Protein AF-S4PZH6-F1 (afdb_monomer)

pLDDT: mean 84.57, std 12.17, range [47.0, 94.88]

Foldseek 3Di:
DDDDDFQKDQDPVVLAIAGDDDPDPDDQQNVQLRVQSVVCCVPDPDPPDRCPVVSVVCCVPPDDDDPVD

Mean predicted aligned error: 5.39 Å

Organism: NCBI:txid116150

InterPro domains:
  IPR056877 Mediator of RNA polymerase II transcription subunit 14, C-terminal domain [PF25069] (2-66)

Radius of gyration: 12.39 Å; Cα contacts (8 Å, |Δi|>4): 50; chains: 1; bounding box: 34×21×33 Å

Structure (mmCIF, N/CA/C/O backbone):
data_AF-S4PZH6-F1
#
_entry.id   AF-S4PZH6-F1
#
loop_
_atom_site.group_PDB
_atom_site.id
_atom_site.type_symbol
_atom_site.label_atom_id
_atom_site.label_alt_id
_atom_site.label_comp_id
_atom_site.label_asym_id
_atom_site.label_entity_id
_atom_site.label_seq_id
_atom_site.pdbx_PDB_ins_code
_atom_site.Cartn_x
_atom_site.Cartn_y
_atom_site.Cartn_z
_atom_site.occupancy
_atom_site.B_iso_or_equiv
_atom_site.auth_seq_id
_atom_site.auth_comp_id
_atom_site.auth_asym_id
_atom_site.auth_atom_id
_atom_site.pdbx_PDB_model_num
ATOM 1 N N . GLU A 1 1 ? -10.380 -11.111 19.000 1.00 50.94 1 GLU A N 1
ATOM 2 C CA . GLU A 1 1 ? -9.558 -11.474 17.829 1.00 50.94 1 GLU A CA 1
ATOM 3 C C . GLU A 1 1 ? -9.687 -10.356 16.811 1.00 50.94 1 GLU A C 1
ATOM 5 O O . GLU A 1 1 ? -10.773 -10.158 16.285 1.00 50.94 1 GLU A O 1
ATOM 10 N N . THR A 1 2 ? -8.642 -9.553 16.616 1.00 69.75 2 THR A N 1
ATOM 11 C CA . THR A 1 2 ? -8.694 -8.411 15.691 1.00 69.75 2 THR A CA 1
ATOM 12 C C . THR A 1 2 ? -8.057 -8.844 14.380 1.00 69.75 2 THR A C 1
ATOM 14 O O . THR A 1 2 ? -6.836 -8.889 14.266 1.00 69.75 2 THR A O 1
ATOM 17 N N . GLN A 1 3 ? -8.885 -9.244 13.419 1.00 77.12 3 GLN A N 1
ATOM 18 C CA . GLN A 1 3 ? -8.450 -9.621 12.077 1.00 77.12 3 GLN A CA 1
ATOM 19 C C . GLN A 1 3 ? -8.892 -8.535 11.095 1.00 77.12 3 GLN A C 1
ATOM 21 O O . GLN A 1 3 ? -10.027 -8.069 11.158 1.00 77.12 3 GLN A O 1
ATOM 26 N N . LEU A 1 4 ? -7.995 -8.138 10.193 1.00 81.06 4 LEU A N 1
ATOM 27 C CA . LEU A 1 4 ? -8.266 -7.161 9.141 1.00 81.06 4 LEU A CA 1
ATOM 28 C C . LEU A 1 4 ? -8.026 -7.824 7.785 1.00 81.06 4 LEU A C 1
ATOM 30 O O . LEU A 1 4 ? -6.922 -8.291 7.509 1.00 81.06 4 LEU A O 1
ATOM 34 N N . LEU A 1 5 ? -9.056 -7.860 6.942 1.00 86.81 5 LEU A N 1
ATOM 35 C CA . LEU A 1 5 ? -8.967 -8.404 5.589 1.00 86.81 5 LEU A CA 1
ATOM 36 C C . LEU A 1 5 ? -8.886 -7.249 4.590 1.00 86.81 5 LEU A C 1
ATOM 38 O O . LEU A 1 5 ? -9.829 -6.473 4.452 1.00 86.81 5 LEU A O 1
ATOM 42 N N . LEU A 1 6 ? -7.750 -7.140 3.899 1.00 88.75 6 LEU A N 1
ATOM 43 C CA . LEU A 1 6 ? -7.475 -6.068 2.944 1.00 88.75 6 LEU A CA 1
ATOM 44 C C . LEU A 1 6 ? -7.414 -6.629 1.523 1.00 88.75 6 LEU A C 1
ATOM 46 O O . LEU A 1 6 ? -6.486 -7.374 1.204 1.00 88.75 6 LEU A O 1
ATOM 50 N N . PRO A 1 7 ? -8.367 -6.278 0.648 1.00 89.44 7 PRO A N 1
ATOM 51 C CA . PRO A 1 7 ? -8.285 -6.669 -0.745 1.00 89.44 7 PRO A CA 1
ATOM 52 C C . PRO A 1 7 ? -7.311 -5.716 -1.448 1.00 89.44 7 PRO A C 1
ATOM 54 O O . PRO A 1 7 ? -7.646 -4.558 -1.681 1.00 89.44 7 PRO A O 1
ATOM 57 N N . LEU A 1 8 ? -6.094 -6.176 -1.743 1.00 92.75 8 LEU A N 1
ATOM 58 C CA . LEU A 1 8 ? -5.038 -5.382 -2.384 1.00 92.75 8 LEU A CA 1
ATOM 59 C C . LEU A 1 8 ? -4.869 -5.773 -3.856 1.00 92.75 8 LEU A C 1
ATOM 61 O O . LEU A 1 8 ? -4.911 -6.951 -4.201 1.00 92.75 8 LEU A O 1
ATOM 65 N N . VAL A 1 9 ? -4.626 -4.780 -4.710 1.00 93.62 9 VAL A N 1
ATOM 66 C CA . VAL A 1 9 ? -4.235 -4.942 -6.115 1.00 93.62 9 VAL A CA 1
ATOM 67 C C . VAL A 1 9 ? -2.879 -4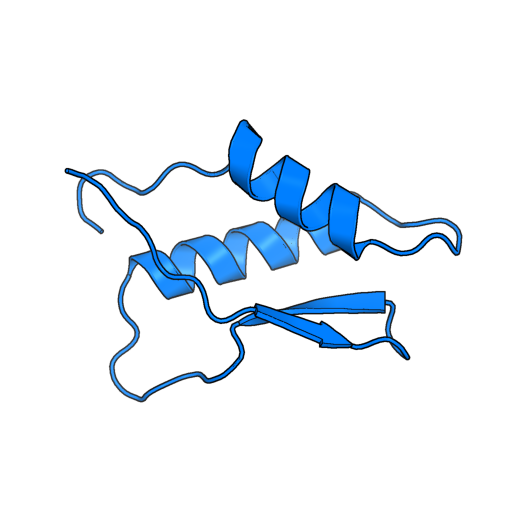.294 -6.310 1.00 93.62 9 VAL A C 1
ATOM 69 O O . VAL A 1 9 ? -2.691 -3.128 -5.968 1.00 93.62 9 VAL A O 1
ATOM 72 N N . TYR A 1 10 ? -1.954 -5.057 -6.883 1.00 94.31 10 TYR A N 1
ATOM 73 C CA . TYR A 1 10 ? -0.673 -4.568 -7.368 1.00 94.31 10 TYR A CA 1
ATOM 74 C C . TYR A 1 10 ? -0.741 -4.430 -8.889 1.00 94.31 10 TYR A C 1
ATOM 76 O O . TYR A 1 10 ? -0.946 -5.415 -9.600 1.00 94.31 10 TYR A O 1
ATOM 84 N N . ASP A 1 11 ? -0.591 -3.204 -9.377 1.00 93.25 11 ASP A N 1
ATOM 85 C CA . ASP A 1 11 ? -0.434 -2.914 -10.795 1.00 93.25 11 ASP A CA 1
ATOM 86 C C . ASP A 1 11 ? 1.048 -3.020 -11.166 1.00 93.25 11 ASP A C 1
ATOM 88 O O . ASP A 1 11 ? 1.879 -2.207 -10.758 1.00 93.25 11 ASP A O 1
ATOM 92 N N . VAL A 1 12 ? 1.368 -4.044 -11.955 1.00 92.75 12 VAL A N 1
ATOM 93 C CA . VAL A 1 12 ? 2.733 -4.359 -12.392 1.00 92.75 12 VAL A CA 1
ATOM 94 C C . VAL A 1 12 ? 3.288 -3.295 -13.342 1.00 92.75 12 VAL A C 1
ATOM 96 O O . VAL A 1 12 ? 4.495 -3.081 -13.366 1.00 92.75 12 VAL A O 1
ATOM 99 N N . GLN A 1 13 ? 2.434 -2.630 -14.127 1.00 92.69 13 GLN A N 1
ATOM 100 C CA . GLN A 1 13 ? 2.881 -1.641 -15.110 1.00 92.69 13 GLN A CA 1
ATOM 101 C C . GLN A 1 13 ? 3.302 -0.339 -14.434 1.00 92.69 13 GLN A C 1
ATOM 103 O O . GLN A 1 13 ? 4.330 0.235 -14.786 1.00 92.69 13 GLN A O 1
ATOM 108 N N . SER A 1 14 ? 2.514 0.115 -13.459 1.00 91.81 14 SER A N 1
ATOM 109 C CA . SER A 1 14 ? 2.792 1.342 -12.707 1.00 91.81 14 SER A CA 1
ATOM 110 C C . SER A 1 14 ? 3.616 1.112 -11.439 1.00 91.81 14 SER A C 1
ATOM 112 O O . SER A 1 14 ? 4.033 2.082 -10.810 1.00 91.81 14 SER A O 1
ATOM 114 N N . ASN A 1 15 ? 3.871 -0.152 -11.076 1.00 92.75 15 ASN A N 1
ATOM 115 C CA . ASN A 1 15 ? 4.526 -0.544 -9.830 1.00 92.75 15 ASN A CA 1
ATOM 116 C C . ASN A 1 15 ? 3.857 0.125 -8.615 1.00 92.75 15 ASN A C 1
ATOM 118 O O . ASN A 1 15 ? 4.510 0.740 -7.771 1.00 92.75 15 ASN A O 1
ATOM 122 N N . ALA A 1 16 ? 2.527 0.038 -8.562 1.00 92.06 16 ALA A N 1
ATOM 123 C CA . ALA A 1 16 ? 1.697 0.696 -7.559 1.00 92.06 16 ALA A CA 1
ATOM 124 C C . ALA A 1 16 ? 0.736 -0.296 -6.894 1.00 92.06 16 ALA A C 1
ATOM 126 O O . ALA A 1 16 ? 0.296 -1.267 -7.508 1.00 92.06 16 ALA A O 1
ATOM 127 N N . MET A 1 17 ? 0.394 -0.050 -5.627 1.00 93.25 17 MET A N 1
ATOM 128 C CA . MET A 1 17 ? -0.529 -0.883 -4.854 1.00 93.25 17 MET A CA 1
ATOM 129 C C . MET A 1 17 ? -1.727 -0.061 -4.376 1.00 93.25 17 MET A C 1
ATOM 131 O O . MET A 1 17 ? -1.573 1.066 -3.911 1.00 93.25 17 MET A O 1
ATOM 135 N N . GLN A 1 18 ? -2.924 -0.636 -4.475 1.00 92.19 18 GLN A N 1
ATOM 136 C CA . GLN A 1 18 ? -4.188 0.002 -4.099 1.00 92.19 18 GLN A CA 1
ATOM 137 C C . GLN A 1 18 ? -5.203 -1.013 -3.553 1.00 92.19 18 GLN A C 1
ATOM 139 O O . GLN A 1 18 ? -5.000 -2.220 -3.657 1.00 92.19 18 GLN A O 1
ATOM 144 N N . ILE A 1 19 ? -6.316 -0.533 -2.989 1.00 91.75 19 ILE A N 1
ATOM 145 C CA . ILE A 1 19 ? -7.450 -1.381 -2.581 1.00 91.75 19 ILE A CA 1
ATOM 146 C C . ILE A 1 19 ? -8.235 -1.859 -3.819 1.00 91.75 19 ILE A C 1
ATOM 148 O O . ILE A 1 19 ? -8.543 -1.050 -4.693 1.00 91.75 19 ILE A O 1
ATOM 152 N N . ALA A 1 20 ? -8.578 -3.151 -3.872 1.00 85.75 20 ALA A N 1
ATOM 153 C CA . ALA A 1 20 ? -9.064 -3.850 -5.064 1.00 85.75 20 ALA A CA 1
ATOM 154 C C . ALA A 1 20 ? -10.447 -3.420 -5.562 1.00 85.75 20 ALA A C 1
ATOM 156 O O . ALA A 1 20 ? -10.697 -3.476 -6.757 1.00 85.75 20 ALA A O 1
ATOM 157 N N . GLU A 1 21 ? -11.350 -2.975 -4.693 1.00 70.75 21 GLU A N 1
ATOM 158 C CA . GLU A 1 21 ? -12.690 -2.537 -5.088 1.00 70.75 21 GLU A CA 1
ATOM 159 C C . GLU A 1 21 ? -13.191 -1.492 -4.088 1.00 70.75 21 GLU A C 1
ATOM 161 O O . GLU A 1 21 ? -13.235 -1.735 -2.879 1.00 70.75 21 GLU A O 1
ATOM 166 N N . ARG A 1 22 ? -13.587 -0.309 -4.571 1.00 62.41 22 ARG A N 1
ATOM 167 C CA . ARG A 1 22 ? -14.2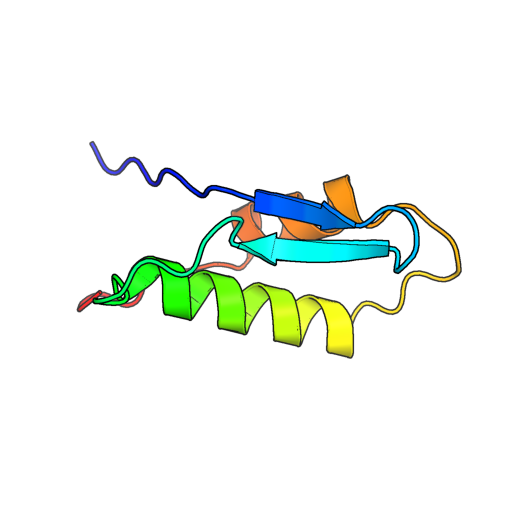50 0.709 -3.744 1.00 62.41 22 ARG A CA 1
ATOM 168 C C . ARG A 1 22 ? -15.741 0.388 -3.686 1.00 62.41 22 ARG A C 1
ATOM 170 O O . ARG A 1 22 ? -16.497 0.889 -4.508 1.00 62.41 22 ARG A O 1
ATOM 177 N N . ARG A 1 23 ? -16.175 -0.455 -2.745 1.00 58.50 23 ARG A N 1
ATOM 178 C CA . ARG A 1 23 ? -17.618 -0.634 -2.507 1.00 58.50 23 ARG A CA 1
ATOM 179 C C . ARG A 1 23 ? -18.231 0.676 -2.005 1.00 58.50 23 ARG A C 1
ATOM 181 O O . ARG A 1 23 ? -17.620 1.387 -1.203 1.00 58.50 23 ARG A O 1
ATOM 188 N N . GLU A 1 24 ? -19.423 0.995 -2.500 1.00 47.00 24 GLU A N 1
ATOM 189 C CA . GLU A 1 24 ? -20.226 2.127 -2.037 1.00 47.00 24 GLU A CA 1
ATOM 190 C C . GLU A 1 24 ? -20.574 1.922 -0.550 1.00 47.00 24 GLU A C 1
ATOM 192 O O . GLU A 1 24 ? -21.112 0.883 -0.174 1.00 47.00 24 GLU A O 1
ATOM 197 N N . GLY A 1 25 ? -20.187 2.879 0.305 1.00 56.88 25 GLY A N 1
ATOM 198 C CA . GLY A 1 25 ? -20.236 2.762 1.773 1.00 56.88 25 GLY A CA 1
ATOM 199 C C . GLY A 1 25 ? -18.875 2.452 2.411 1.00 56.88 25 GLY A C 1
ATOM 200 O O . GLY A 1 25 ? -18.742 1.470 3.137 1.00 56.88 25 GLY A O 1
ATOM 201 N N . GLN A 1 26 ? -17.850 3.261 2.103 1.00 61.53 26 GLN A N 1
ATOM 202 C CA . GLN A 1 26 ? -16.455 3.055 2.519 1.00 61.53 26 GLN A CA 1
ATOM 203 C C . GLN A 1 26 ? -16.320 2.797 4.022 1.00 61.53 26 GLN A C 1
ATOM 205 O O . GLN A 1 26 ? -16.454 3.700 4.843 1.00 61.53 26 GLN A O 1
ATOM 210 N N . GLN A 1 27 ? -15.989 1.550 4.348 1.00 77.69 27 GLN A N 1
ATOM 211 C CA . GLN A 1 27 ? -15.527 1.147 5.667 1.00 77.69 27 GLN A CA 1
ATOM 212 C C . GLN A 1 27 ? -14.321 2.026 6.070 1.00 77.69 27 GLN A C 1
ATOM 214 O O . GLN A 1 27 ? -13.366 2.112 5.283 1.00 77.69 27 GLN A O 1
ATOM 219 N N . PRO A 1 28 ? -14.322 2.669 7.252 1.00 81.81 28 PRO A N 1
ATOM 220 C CA . PRO A 1 28 ? -13.295 3.647 7.628 1.00 81.81 28 PRO A CA 1
ATOM 221 C C . PRO A 1 28 ? -11.871 3.078 7.582 1.00 81.81 28 PRO A C 1
ATOM 223 O O . PRO A 1 28 ? -10.937 3.745 7.130 1.00 81.81 28 PRO A O 1
ATOM 226 N N . HIS A 1 29 ? -11.712 1.803 7.942 1.00 83.12 29 HIS A N 1
ATOM 227 C CA . HIS A 1 29 ? -10.434 1.099 7.866 1.00 83.12 29 HIS A CA 1
ATOM 228 C C . HIS A 1 29 ? -9.870 0.991 6.439 1.00 83.12 29 HIS A C 1
ATOM 230 O O . HIS A 1 29 ? -8.668 1.164 6.244 1.00 83.12 29 HIS A O 1
ATOM 236 N N . LEU A 1 30 ? -10.708 0.761 5.420 1.00 87.56 30 LEU A N 1
ATOM 237 C CA . LEU A 1 30 ? -10.251 0.683 4.024 1.00 87.56 30 LEU A CA 1
ATOM 238 C C . LEU A 1 30 ? -9.799 2.050 3.504 1.00 87.56 30 LEU A C 1
ATOM 240 O O . LEU A 1 30 ? -8.842 2.136 2.731 1.00 87.56 30 LEU A O 1
ATOM 244 N N . LEU A 1 31 ? -10.463 3.123 3.943 1.00 86.94 31 LEU A N 1
ATOM 245 C CA . LEU A 1 31 ? -10.049 4.485 3.620 1.00 86.94 31 LEU A CA 1
ATOM 246 C C . LEU A 1 31 ? -8.688 4.807 4.248 1.00 86.94 31 LEU A C 1
ATOM 248 O O . LEU A 1 31 ? -7.818 5.340 3.556 1.00 86.94 31 LEU A O 1
ATOM 252 N N . 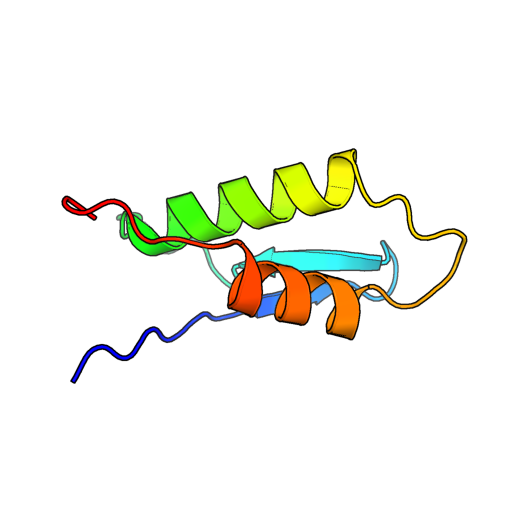ALA A 1 32 ? -8.487 4.435 5.514 1.00 89.56 32 ALA A N 1
ATOM 253 C CA . ALA A 1 32 ? -7.222 4.628 6.216 1.00 89.56 32 ALA A CA 1
ATOM 254 C C . ALA A 1 32 ? -6.065 3.889 5.519 1.00 89.56 32 ALA A C 1
ATOM 256 O O . ALA A 1 32 ? -5.027 4.493 5.249 1.00 89.56 32 ALA A O 1
ATOM 257 N N . VAL A 1 33 ? -6.264 2.623 5.131 1.00 91.31 33 VAL A N 1
ATOM 258 C CA . VAL A 1 33 ? -5.260 1.852 4.373 1.00 91.31 33 VAL A CA 1
ATOM 259 C C . VAL A 1 33 ? -4.959 2.496 3.021 1.00 91.31 33 VAL A C 1
ATOM 261 O O . VAL A 1 33 ? -3.799 2.620 2.639 1.00 91.31 33 VAL A O 1
ATOM 264 N N . ASN A 1 34 ? -5.979 2.952 2.292 1.00 90.75 34 ASN A N 1
ATOM 265 C CA . ASN A 1 34 ? -5.774 3.611 1.002 1.00 90.75 34 ASN A CA 1
ATOM 266 C C . ASN A 1 34 ? -4.976 4.921 1.142 1.00 90.75 34 ASN A C 1
ATOM 268 O O . ASN A 1 34 ? -4.109 5.212 0.322 1.00 90.75 34 ASN A O 1
ATOM 272 N N . MET A 1 35 ? -5.241 5.713 2.186 1.00 91.25 35 MET A N 1
ATOM 273 C CA . MET A 1 35 ? -4.444 6.907 2.487 1.00 91.25 35 MET A CA 1
ATOM 274 C C . MET A 1 35 ? -2.994 6.552 2.834 1.00 91.25 35 MET A C 1
ATOM 276 O O . MET A 1 35 ? -2.077 7.240 2.386 1.00 91.25 35 MET A O 1
ATOM 280 N N . HIS A 1 36 ? -2.787 5.471 3.587 1.00 93.94 36 HIS A N 1
ATOM 281 C CA . HIS A 1 36 ? -1.459 4.968 3.936 1.00 93.94 36 HIS A CA 1
ATOM 282 C C . HIS A 1 36 ? -0.661 4.557 2.693 1.00 93.94 36 HIS A C 1
ATOM 284 O O . HIS A 1 36 ? 0.448 5.040 2.491 1.00 93.94 36 HIS A O 1
ATOM 290 N N . LEU A 1 37 ? -1.258 3.757 1.804 1.00 93.81 37 LEU A N 1
ATOM 291 C CA . LEU A 1 37 ? -0.630 3.319 0.551 1.00 93.81 37 LEU A CA 1
ATOM 292 C C . LEU A 1 37 ? -0.269 4.489 -0.378 1.00 93.81 37 LEU A C 1
ATOM 294 O O . LEU A 1 37 ? 0.786 4.468 -1.010 1.00 93.81 37 LEU A O 1
ATOM 298 N N . LYS A 1 38 ? -1.102 5.538 -0.432 1.00 92.62 38 LYS A N 1
ATOM 299 C CA . LYS A 1 38 ? -0.782 6.757 -1.192 1.00 92.62 38 LYS A CA 1
ATOM 300 C C . LYS A 1 38 ? 0.444 7.475 -0.640 1.00 92.62 38 LYS A C 1
ATOM 302 O O . LYS A 1 38 ? 1.344 7.796 -1.406 1.00 92.62 38 LYS A O 1
ATOM 307 N N . ARG A 1 39 ? 0.508 7.669 0.682 1.00 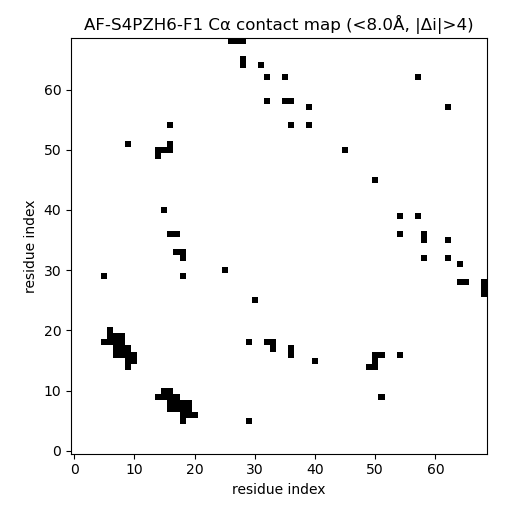93.94 39 ARG A N 1
ATOM 308 C CA . ARG A 1 39 ? 1.688 8.261 1.333 1.00 93.94 39 ARG A CA 1
ATOM 309 C C . ARG A 1 39 ? 2.929 7.410 1.095 1.00 93.94 39 ARG A C 1
ATOM 311 O O . ARG A 1 39 ? 3.977 7.946 0.759 1.00 93.94 39 ARG A O 1
ATOM 318 N N . PHE A 1 40 ? 2.812 6.088 1.215 1.00 93.88 40 PHE A N 1
ATOM 319 C CA . PHE A 1 40 ? 3.914 5.183 0.910 1.00 93.88 40 PHE A CA 1
ATOM 320 C C . PHE A 1 40 ? 4.460 5.432 -0.504 1.00 93.88 40 PHE A C 1
ATOM 322 O O . PHE A 1 40 ? 5.664 5.624 -0.646 1.00 93.88 40 PHE A O 1
ATOM 329 N N . ALA A 1 41 ? 3.592 5.509 -1.517 1.00 91.81 41 ALA A N 1
ATOM 330 C CA . ALA A 1 41 ? 3.992 5.745 -2.905 1.00 91.81 41 ALA A CA 1
ATOM 331 C C . ALA A 1 41 ? 4.632 7.129 -3.142 1.00 91.81 41 ALA A C 1
ATOM 333 O O . ALA A 1 41 ? 5.506 7.259 -3.996 1.00 91.81 41 ALA A O 1
ATOM 334 N N . GLU A 1 42 ? 4.228 8.156 -2.388 1.00 90.81 42 GLU A N 1
ATOM 335 C CA . GLU A 1 42 ? 4.808 9.505 -2.476 1.00 90.81 42 GLU A CA 1
ATOM 336 C C . GLU A 1 42 ? 6.253 9.560 -1.952 1.00 90.81 42 GLU A C 1
ATOM 338 O O . GLU A 1 42 ? 7.097 10.235 -2.544 1.00 90.81 42 GLU A O 1
ATOM 343 N N . PHE A 1 43 ? 6.549 8.847 -0.859 1.00 87.69 43 PHE A N 1
ATOM 344 C CA . PHE A 1 43 ? 7.846 8.927 -0.171 1.00 87.69 43 PHE A CA 1
ATOM 345 C C . PHE A 1 43 ? 8.796 7.761 -0.468 1.00 87.69 43 PHE A C 1
ATOM 347 O O . PHE A 1 43 ? 10.003 7.902 -0.285 1.00 87.69 43 PHE A O 1
ATOM 354 N N . ASN A 1 44 ? 8.287 6.624 -0.946 1.00 81.38 44 ASN A N 1
ATOM 355 C CA . ASN A 1 44 ? 9.087 5.457 -1.310 1.00 81.38 44 ASN A CA 1
ATOM 356 C C . ASN A 1 44 ? 9.116 5.312 -2.828 1.00 81.38 44 ASN A C 1
ATOM 358 O O . ASN A 1 44 ? 8.473 4.434 -3.407 1.00 81.38 44 ASN A O 1
ATOM 362 N N . GLN A 1 45 ? 9.886 6.187 -3.477 1.00 70.44 45 GLN A N 1
ATOM 363 C CA . GLN A 1 45 ? 10.198 6.019 -4.889 1.00 70.44 45 GLN A CA 1
ATOM 364 C C . GLN A 1 45 ? 11.075 4.783 -5.049 1.00 70.44 45 GLN A C 1
ATOM 366 O O . GLN A 1 45 ? 12.273 4.795 -4.776 1.00 70.44 45 GLN A O 1
ATOM 371 N N . SER A 1 46 ? 10.457 3.695 -5.486 1.00 70.94 46 SER A N 1
ATOM 372 C CA . SER A 1 46 ? 11.205 2.533 -5.914 1.00 70.94 46 SER A CA 1
ATOM 373 C C . SER A 1 46 ? 11.969 2.879 -7.195 1.00 70.94 46 SER A C 1
AT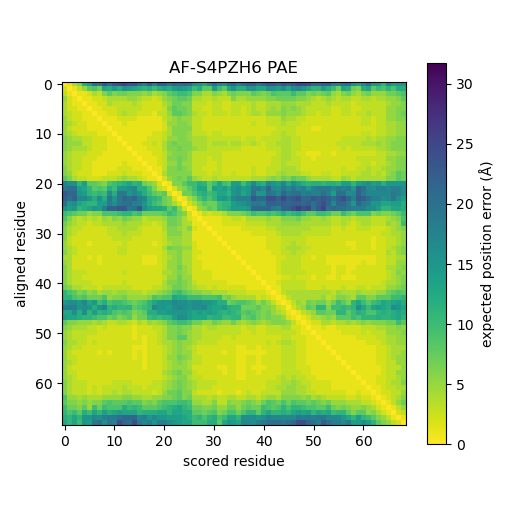OM 375 O O . SER A 1 46 ? 11.370 3.163 -8.234 1.00 70.94 46 SER A O 1
ATOM 377 N N . HIS A 1 47 ? 13.298 2.833 -7.135 1.00 78.19 47 HIS A N 1
ATOM 378 C CA . HIS A 1 47 ? 14.182 3.006 -8.288 1.00 78.19 47 HIS A CA 1
ATOM 379 C C . HIS A 1 47 ? 14.180 1.757 -9.195 1.00 78.19 47 HIS A C 1
ATOM 381 O O . HIS A 1 47 ? 15.222 1.167 -9.462 1.00 78.19 47 HIS A O 1
ATOM 387 N N . GLY A 1 48 ? 13.000 1.341 -9.667 1.00 79.69 48 GLY A N 1
ATOM 388 C CA . GLY A 1 48 ? 12.822 0.199 -10.574 1.00 79.69 48 GLY A CA 1
ATOM 389 C C . GLY A 1 48 ? 12.645 -1.167 -9.899 1.00 79.69 48 GLY A C 1
ATOM 390 O O . GLY A 1 48 ? 12.607 -2.182 -10.589 1.00 79.69 48 GLY A O 1
ATOM 391 N N . GLU A 1 49 ? 12.505 -1.221 -8.575 1.00 88.69 49 GLU A N 1
ATOM 392 C CA . GLU A 1 49 ? 12.264 -2.453 -7.813 1.00 88.69 49 GLU A CA 1
ATOM 393 C C . GLU A 1 49 ? 10.766 -2.715 -7.578 1.00 88.69 49 GLU A C 1
ATOM 395 O O . GLU A 1 49 ? 9.962 -1.796 -7.442 1.00 88.69 49 GLU A O 1
ATOM 400 N N . CYS A 1 50 ? 10.355 -3.975 -7.469 1.00 92.56 50 CYS A N 1
ATOM 401 C CA . CYS A 1 50 ? 8.964 -4.312 -7.150 1.00 92.56 50 CYS A CA 1
ATOM 402 C C . CYS A 1 50 ? 8.571 -3.817 -5.743 1.00 92.56 50 CYS A C 1
ATOM 404 O O . CYS A 1 50 ? 9.194 -4.203 -4.752 1.00 92.56 50 CYS A O 1
ATOM 406 N N . ILE A 1 51 ? 7.501 -3.020 -5.631 1.00 94.12 51 ILE A N 1
ATOM 407 C CA . ILE A 1 51 ? 7.059 -2.463 -4.336 1.00 94.12 51 ILE A CA 1
ATOM 408 C C . ILE A 1 51 ? 6.203 -3.414 -3.492 1.00 94.12 51 ILE A C 1
ATOM 410 O O . ILE A 1 51 ? 5.842 -3.063 -2.370 1.00 94.12 51 ILE A O 1
ATOM 414 N N . LEU A 1 52 ? 5.845 -4.596 -4.006 1.00 93.62 52 LEU A N 1
ATOM 415 C CA . LEU A 1 52 ? 4.846 -5.462 -3.371 1.00 93.62 52 LEU A CA 1
ATOM 416 C C . LEU A 1 52 ? 5.228 -5.827 -1.931 1.00 93.62 52 LEU A C 1
ATOM 418 O O . LEU A 1 52 ? 4.417 -5.682 -1.020 1.00 93.62 52 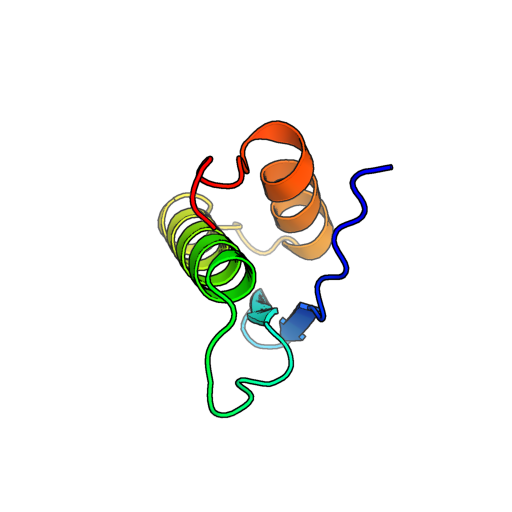LEU A O 1
ATOM 422 N N . TRP A 1 53 ? 6.476 -6.246 -1.711 1.00 93.69 53 TRP A N 1
ATOM 423 C CA . TRP A 1 53 ? 6.982 -6.527 -0.367 1.00 93.69 53 TRP A CA 1
ATOM 424 C C . TRP A 1 53 ? 7.148 -5.257 0.490 1.00 93.69 53 TRP A C 1
ATOM 426 O O . TRP A 1 53 ? 6.609 -5.238 1.598 1.00 93.69 53 TRP A O 1
ATOM 436 N N . PRO A 1 54 ? 7.827 -4.189 0.016 1.00 94.44 54 PRO A N 1
ATOM 437 C CA . PRO A 1 54 ? 7.937 -2.928 0.748 1.00 94.44 54 PRO A CA 1
ATOM 438 C C . PRO A 1 54 ? 6.602 -2.354 1.235 1.00 94.44 54 PRO A C 1
ATOM 440 O O . PRO A 1 54 ? 6.496 -2.010 2.408 1.00 94.44 54 PRO A O 1
ATOM 443 N N . ALA A 1 55 ? 5.576 -2.312 0.380 1.00 94.19 55 ALA A N 1
ATOM 444 C CA . ALA A 1 55 ? 4.266 -1.760 0.720 1.00 94.19 55 ALA A CA 1
ATOM 445 C C . ALA A 1 55 ? 3.539 -2.598 1.785 1.00 94.19 55 ALA A C 1
ATOM 447 O O . ALA A 1 55 ? 2.974 -2.051 2.730 1.00 94.19 55 ALA A O 1
ATOM 448 N N . VAL A 1 56 ? 3.589 -3.932 1.682 1.00 94.31 56 VAL A N 1
ATOM 449 C CA . VAL A 1 56 ? 2.991 -4.825 2.692 1.00 94.31 56 VAL A CA 1
ATOM 450 C C . VAL A 1 56 ? 3.746 -4.740 4.016 1.00 94.31 56 VAL A C 1
ATOM 452 O O . VAL A 1 56 ? 3.128 -4.670 5.076 1.00 94.31 56 VAL A O 1
ATOM 455 N N . ARG A 1 57 ? 5.081 -4.711 3.977 1.00 94.75 57 ARG A N 1
ATOM 456 C CA . ARG A 1 57 ? 5.906 -4.538 5.176 1.00 94.75 57 ARG A CA 1
ATOM 457 C C . ARG A 1 57 ? 5.607 -3.206 5.861 1.00 94.75 57 ARG A C 1
ATOM 459 O O . ARG A 1 57 ? 5.495 -3.169 7.082 1.00 94.75 57 ARG A O 1
ATOM 466 N N . ASP A 1 58 ? 5.486 -2.137 5.084 1.00 94.88 58 ASP A N 1
ATOM 467 C CA . ASP A 1 58 ? 5.160 -0.808 5.588 1.00 94.88 58 ASP A CA 1
ATOM 468 C C . ASP A 1 58 ? 3.775 -0.776 6.247 1.00 94.88 58 ASP A C 1
ATOM 470 O O . ASP A 1 58 ? 3.653 -0.274 7.360 1.00 94.88 58 ASP A O 1
ATOM 474 N N . LEU A 1 59 ? 2.764 -1.414 5.647 1.00 93.50 59 LEU A N 1
ATOM 475 C CA . LEU A 1 59 ? 1.464 -1.605 6.297 1.00 93.50 59 LEU A CA 1
ATOM 476 C C . LEU A 1 59 ? 1.610 -2.347 7.634 1.00 93.50 59 LEU A C 1
ATOM 478 O O . LEU A 1 59 ? 1.123 -1.881 8.653 1.00 93.50 59 LEU A O 1
ATOM 482 N N . LEU A 1 60 ? 2.314 -3.476 7.675 1.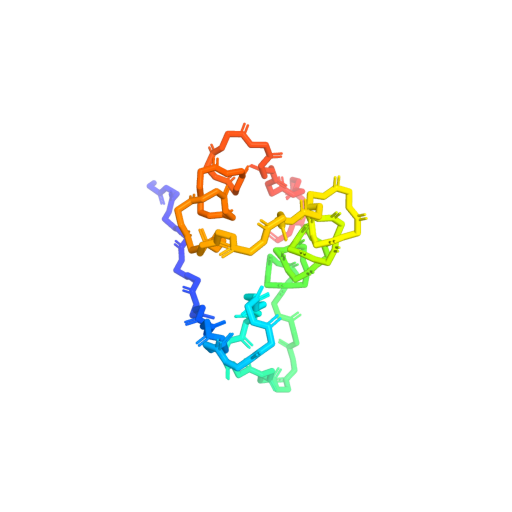00 92.75 60 LEU A N 1
ATOM 483 C CA . LEU A 1 60 ? 2.423 -4.275 8.902 1.00 92.75 60 LEU A CA 1
ATOM 484 C C . LEU A 1 60 ? 3.172 -3.570 10.044 1.00 92.75 60 LEU A C 1
ATOM 486 O O . LEU A 1 60 ? 2.915 -3.869 11.208 1.00 92.75 60 LEU A O 1
ATOM 490 N N . ILE A 1 61 ? 4.113 -2.677 9.726 1.00 94.38 61 ILE A N 1
ATOM 491 C CA . ILE A 1 61 ? 4.959 -2.008 10.724 1.00 94.38 61 ILE A CA 1
ATOM 492 C C . ILE A 1 61 ? 4.403 -0.636 11.112 1.00 94.38 61 ILE A C 1
ATOM 494 O O . ILE A 1 61 ? 4.483 -0.258 12.279 1.00 94.38 61 ILE A O 1
ATOM 498 N N . ASN A 1 62 ? 3.864 0.110 10.146 1.00 94.12 62 ASN A N 1
ATOM 499 C CA . ASN A 1 62 ? 3.551 1.529 10.305 1.00 94.12 62 ASN A CA 1
ATOM 500 C C . ASN A 1 62 ? 2.051 1.840 10.243 1.00 94.12 62 ASN A C 1
ATOM 502 O O . ASN A 1 62 ? 1.659 2.940 10.633 1.00 94.12 62 ASN A O 1
ATOM 506 N N . PHE A 1 63 ? 1.202 0.923 9.767 1.00 91.44 63 PHE A N 1
ATOM 507 C CA . PHE A 1 63 ? -0.237 1.166 9.74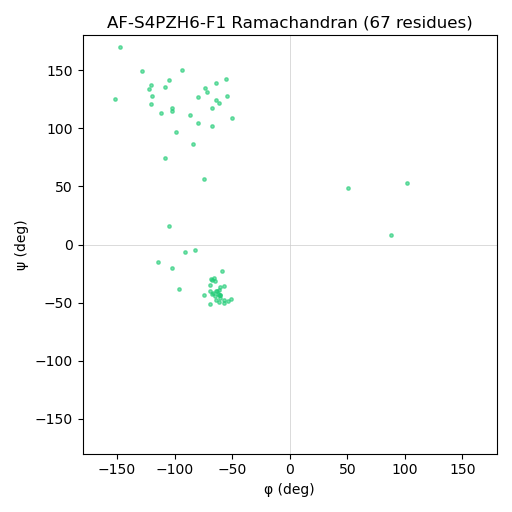5 1.00 91.44 63 PHE A CA 1
ATOM 508 C C . PHE A 1 63 ? -0.854 0.923 11.121 1.00 91.44 63 PHE A C 1
ATOM 510 O O . PHE A 1 63 ? -0.733 -0.152 11.708 1.00 91.44 63 PHE A O 1
ATOM 517 N N . SER A 1 64 ? -1.588 1.917 11.604 1.00 87.44 64 SER A N 1
ATOM 518 C CA . SER A 1 64 ? -2.444 1.803 12.774 1.00 87.44 64 SER A CA 1
ATOM 519 C C . SER A 1 64 ? -3.874 2.157 12.391 1.00 87.44 64 SER A C 1
ATOM 521 O O . SER A 1 64 ? -4.138 3.143 11.700 1.00 87.44 64 SER A O 1
ATOM 523 N N . LEU A 1 65 ? -4.814 1.324 12.836 1.00 81.00 65 LEU A N 1
ATOM 524 C CA . LEU A 1 65 ? -6.229 1.642 12.719 1.00 81.00 65 LEU A CA 1
ATOM 525 C C . LEU A 1 65 ? -6.568 2.753 13.715 1.00 81.00 65 LEU A C 1
ATOM 527 O O . LEU A 1 65 ? -6.210 2.630 14.890 1.00 81.00 65 LEU A O 1
ATOM 531 N N . PRO A 1 66 ? -7.259 3.821 13.282 1.00 74.06 66 PRO A N 1
ATOM 532 C CA . PRO A 1 66 ? -7.830 4.777 14.212 1.00 74.06 66 PRO A CA 1
ATOM 533 C C . PRO A 1 66 ? -8.739 4.050 15.222 1.00 74.06 66 PRO A C 1
ATOM 535 O O . PRO A 1 66 ? -9.443 3.122 14.824 1.00 74.06 66 PRO A O 1
ATOM 538 N N . PRO A 1 67 ? -8.755 4.459 16.503 1.00 69.12 67 PRO A N 1
ATOM 539 C CA . PRO A 1 67 ? -9.576 3.812 17.530 1.00 69.12 67 PRO A CA 1
ATOM 540 C C . PRO A 1 67 ? -11.083 3.824 17.220 1.00 69.12 67 PRO A C 1
ATOM 542 O O . PRO A 1 67 ? -11.804 2.966 17.721 1.00 69.12 67 PRO A O 1
ATOM 545 N N . ASP A 1 68 ? -11.529 4.766 16.382 1.00 65.00 68 ASP A N 1
ATOM 546 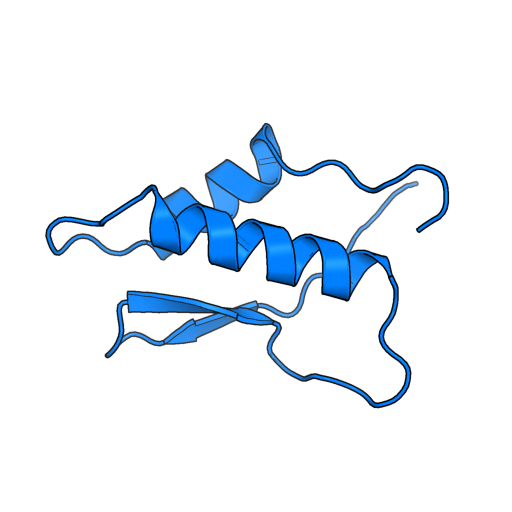C CA . ASP A 1 68 ? -12.933 4.991 16.014 1.00 65.00 68 ASP A CA 1
ATOM 547 C C . ASP A 1 68 ? -13.285 4.499 14.589 1.00 65.00 68 ASP A C 1
ATOM 549 O O . ASP A 1 68 ? -14.281 4.942 14.012 1.00 65.00 68 ASP A O 1
ATOM 553 N N . ALA A 1 69 ? -12.436 3.659 13.979 1.00 58.03 69 ALA A N 1
ATOM 554 C CA . ALA A 1 69 ? -12.601 3.152 12.607 1.00 58.03 69 ALA A CA 1
ATOM 555 C C . ALA A 1 69 ? -13.459 1.882 12.489 1.00 58.03 69 ALA A C 1
ATOM 557 O O . ALA A 1 69 ? -13.475 1.063 13.433 1.00 58.03 69 ALA A O 1
#

Solvent-accessible surface area (backbone atoms only — not comparable to full-atom values): 4572 Å² total; per-residue (Å²): 136,96,80,84,89,78,59,70,39,74,42,80,90,78,58,43,63,45,67,63,69,88,62,91,78,74,53,55,56,60,54,52,51,48,53,48,44,50,52,46,58,73,75,54,73,61,91,84,57,82,44,69,63,60,55,52,53,46,44,76,75,70,61,73,80,61,96,89,85

Sequence (69 aa):
ETQLLLPLVYDVQSNAMQIAERREGQQPHLLAVNMHLKRFAEFNQSHGECILWPAVRDLLINFSLPPDA

Secondary structure (DSSP, 8-state):
-------EEEETTTTEEEES---SS--HHHHHHHHHHHHHHHH---SSS--HHHHHHHHHHH----TT-